Protein AF-A0A966VHB4-F1 (afdb_monomer_lite)

Radius of gyration: 17.84 Å; chains: 1; bounding box: 43×54×37 Å

Structure (mmCIF, N/CA/C/O backbone):
data_AF-A0A966VHB4-F1
#
_entry.id   AF-A0A966VHB4-F1
#
loop_
_atom_site.group_PDB
_atom_site.id
_atom_site.type_symbol
_atom_site.label_atom_id
_atom_site.label_alt_id
_atom_site.label_comp_id
_atom_site.label_asym_id
_atom_site.label_entity_id
_atom_site.label_seq_id
_atom_site.pdbx_PDB_ins_code
_atom_site.Cartn_x
_atom_site.Cartn_y
_atom_site.Cartn_z
_atom_site.occupancy
_atom_site.B_iso_or_equiv
_atom_site.auth_seq_id
_atom_site.auth_comp_id
_atom_site.auth_asym_id
_atom_site.auth_atom_id
_atom_site.pdbx_PDB_model_num
ATOM 1 N N . MET A 1 1 ? -6.473 15.808 -14.363 1.00 59.38 1 MET A N 1
ATOM 2 C CA . MET A 1 1 ? -5.314 16.703 -14.126 1.00 59.38 1 MET A CA 1
ATOM 3 C C . MET A 1 1 ? -3.981 15.958 -14.177 1.00 59.38 1 MET A C 1
ATOM 5 O O . MET A 1 1 ? -3.107 16.454 -14.868 1.00 59.38 1 MET A O 1
ATOM 9 N N . GLY A 1 2 ? -3.831 14.776 -13.558 1.00 66.81 2 GLY A N 1
ATOM 10 C CA . GLY A 1 2 ? -2.581 13.987 -13.606 1.00 66.81 2 GLY A CA 1
ATOM 11 C C . GLY A 1 2 ? -2.043 13.706 -15.018 1.00 66.81 2 GLY A C 1
ATOM 12 O O . GLY A 1 2 ? -0.895 14.033 -15.297 1.00 66.81 2 GLY A O 1
ATOM 13 N N . ALA A 1 3 ? -2.898 13.249 -15.942 1.00 70.38 3 ALA A N 1
ATOM 14 C CA . ALA A 1 3 ? -2.516 13.010 -17.343 1.00 70.38 3 ALA A CA 1
ATOM 15 C C . ALA A 1 3 ? -1.922 14.242 -18.051 1.00 70.38 3 ALA A C 1
ATOM 17 O O . ALA A 1 3 ? -1.012 14.123 -18.864 1.00 70.38 3 ALA A O 1
ATOM 18 N N . ALA A 1 4 ? -2.400 15.446 -17.717 1.00 75.06 4 ALA A N 1
ATOM 19 C CA . ALA A 1 4 ? -1.887 16.686 -18.300 1.00 75.06 4 ALA A CA 1
ATOM 20 C C . ALA A 1 4 ? -0.483 17.055 -17.785 1.00 75.06 4 ALA A C 1
ATOM 22 O O . ALA A 1 4 ? 0.194 17.876 -18.396 1.00 75.06 4 ALA A O 1
ATOM 23 N N . LEU A 1 5 ? -0.056 16.456 -16.672 1.00 80.25 5 LEU A N 1
ATOM 24 C CA . LEU A 1 5 ? 1.256 16.644 -16.057 1.00 80.25 5 LEU A CA 1
ATOM 25 C C . LEU A 1 5 ? 2.187 15.436 -16.273 1.00 80.25 5 LEU A C 1
ATOM 27 O O . LEU A 1 5 ? 3.297 15.431 -15.751 1.00 80.25 5 LEU A O 1
ATOM 31 N N . GLY A 1 6 ? 1.753 14.443 -17.058 1.00 84.88 6 GLY A N 1
ATOM 32 C CA . GLY A 1 6 ? 2.548 13.268 -17.415 1.00 84.88 6 GLY A CA 1
ATOM 33 C C . GLY A 1 6 ? 2.337 12.034 -16.537 1.00 84.88 6 GLY A C 1
ATOM 34 O O . GLY A 1 6 ? 3.040 11.055 -16.755 1.00 84.88 6 GLY A O 1
ATOM 35 N N . ALA A 1 7 ? 1.388 12.057 -15.593 1.00 90.25 7 ALA A N 1
ATOM 36 C CA . ALA A 1 7 ? 1.038 10.867 -14.818 1.00 90.25 7 ALA A CA 1
ATOM 37 C C . ALA A 1 7 ? 0.171 9.908 -15.643 1.00 90.25 7 ALA A C 1
ATOM 39 O O . ALA A 1 7 ? -0.785 10.345 -16.296 1.00 90.25 7 ALA A O 1
ATOM 40 N N . ASP A 1 8 ? 0.472 8.616 -15.576 1.00 95.00 8 ASP A N 1
ATOM 41 C CA . ASP A 1 8 ? -0.300 7.588 -16.272 1.00 95.00 8 ASP A CA 1
ATOM 42 C C . ASP A 1 8 ? -1.602 7.255 -15.503 1.00 95.00 8 ASP A C 1
ATOM 44 O O . ASP A 1 8 ? -1.542 6.874 -14.329 1.00 95.00 8 ASP A O 1
ATOM 48 N N . PRO A 1 9 ? -2.793 7.412 -16.119 1.00 93.12 9 PRO A N 1
ATOM 49 C CA . PRO A 1 9 ? -4.065 7.133 -15.453 1.00 93.12 9 PRO A CA 1
ATOM 50 C C . PRO A 1 9 ? -4.255 5.674 -15.026 1.00 93.12 9 PRO A C 1
ATOM 52 O O . PRO A 1 9 ? -4.854 5.445 -13.978 1.00 93.12 9 PRO A O 1
ATOM 55 N N . ASP A 1 10 ? -3.742 4.709 -15.792 1.00 95.00 10 ASP A N 1
ATOM 56 C CA . ASP A 1 10 ? -3.911 3.283 -15.499 1.00 95.00 10 ASP A CA 1
ATOM 57 C C . ASP A 1 10 ? -3.025 2.883 -14.310 1.00 95.00 10 ASP A C 1
ATOM 59 O O . ASP A 1 10 ? -3.438 2.107 -13.441 1.00 95.00 10 ASP A O 1
ATOM 63 N N . LEU A 1 11 ? -1.813 3.449 -14.226 1.00 95.31 11 LEU A N 1
ATOM 64 C CA . LEU A 1 11 ? -0.947 3.294 -13.053 1.00 95.31 11 LEU A CA 1
ATOM 65 C C . LEU A 1 11 ? -1.566 3.926 -11.808 1.00 95.31 11 LEU A C 1
ATOM 67 O O . LEU A 1 11 ? -1.525 3.320 -10.738 1.00 95.31 11 LEU A O 1
ATOM 71 N N . LEU A 1 12 ? -2.152 5.116 -11.950 1.00 93.94 12 LEU A N 1
ATOM 72 C CA . LEU A 1 12 ? -2.835 5.802 -10.861 1.00 93.94 12 LEU A CA 1
ATOM 73 C C . LEU A 1 12 ? -4.017 4.981 -10.338 1.00 93.94 12 LEU A C 1
ATOM 75 O O . LEU A 1 12 ? -4.100 4.727 -9.142 1.00 93.94 12 LEU A O 1
ATOM 79 N N . GLU A 1 13 ? -4.917 4.551 -11.223 1.00 94.62 13 GLU A N 1
ATOM 80 C CA . GLU A 1 13 ? -6.080 3.750 -10.841 1.00 94.62 13 GLU A CA 1
ATOM 81 C C . GLU A 1 13 ? -5.646 2.445 -10.169 1.00 94.62 13 GLU A C 1
ATOM 83 O O . GLU A 1 13 ? -6.152 2.099 -9.102 1.00 94.62 13 GLU A O 1
ATOM 88 N N . SER A 1 14 ? -4.640 1.768 -10.728 1.00 95.81 14 SER A N 1
ATOM 89 C CA . SER A 1 14 ? -4.081 0.550 -10.136 1.00 95.81 14 SER A CA 1
ATOM 90 C C . SER A 1 14 ? -3.504 0.795 -8.738 1.00 95.81 14 SER A C 1
ATOM 92 O O . SER A 1 14 ? -3.731 -0.011 -7.838 1.00 95.81 14 SER A O 1
ATOM 94 N N . ALA A 1 15 ? -2.779 1.900 -8.534 1.00 96.06 15 ALA A N 1
ATOM 95 C CA . ALA A 1 15 ? -2.229 2.268 -7.232 1.00 96.06 15 ALA A CA 1
ATOM 96 C C . ALA A 1 15 ? -3.335 2.590 -6.217 1.00 96.06 15 ALA A C 1
ATOM 98 O O . ALA A 1 15 ? -3.317 2.056 -5.109 1.00 96.06 15 ALA A O 1
ATOM 99 N N . CYS A 1 16 ? -4.334 3.387 -6.609 1.00 95.31 16 CYS A N 1
ATOM 100 C CA . CYS A 1 16 ? -5.489 3.707 -5.771 1.00 95.31 16 CYS A CA 1
ATOM 101 C C . CYS A 1 16 ? -6.302 2.457 -5.410 1.00 95.31 16 CYS A C 1
ATOM 103 O O . CYS A 1 16 ? -6.777 2.341 -4.290 1.00 95.31 16 CYS A O 1
ATOM 105 N N . LEU A 1 17 ? -6.449 1.486 -6.311 1.00 95.25 17 LEU A N 1
ATOM 106 C CA . LEU A 1 17 ? -7.123 0.223 -5.991 1.00 95.25 17 LEU A CA 1
ATOM 107 C C . LEU A 1 17 ? -6.301 -0.660 -5.042 1.00 95.25 17 LEU A C 1
ATOM 109 O O . LEU A 1 17 ? -6.870 -1.447 -4.287 1.00 95.25 17 LEU A O 1
ATOM 113 N N . ALA A 1 18 ? -4.973 -0.551 -5.088 1.00 95.25 18 ALA A N 1
ATOM 114 C CA . ALA A 1 18 ? -4.074 -1.414 -4.336 1.00 95.25 18 ALA A CA 1
ATOM 115 C C . ALA A 1 18 ? -3.691 -0.894 -2.940 1.00 95.25 18 ALA A C 1
ATOM 117 O O . ALA A 1 18 ? -3.264 -1.707 -2.117 1.00 95.25 18 ALA A O 1
ATOM 118 N N . HIS A 1 19 ? -3.811 0.416 -2.675 1.00 93.38 19 HIS A N 1
ATOM 119 C CA . HIS A 1 19 ? -3.229 1.067 -1.488 1.00 93.38 19 HIS A CA 1
ATOM 120 C C . HIS A 1 19 ? -3.598 0.362 -0.170 1.00 93.38 19 HIS A C 1
ATOM 122 O O . HIS A 1 19 ? -2.720 0.060 0.642 1.00 93.38 19 HIS A O 1
ATOM 128 N N . ASP A 1 20 ? -4.863 -0.044 -0.039 1.00 92.50 20 ASP A N 1
ATOM 129 C CA . ASP A 1 20 ? -5.420 -0.594 1.195 1.00 92.50 20 ASP A CA 1
ATOM 130 C C . ASP A 1 20 ? -5.517 -2.121 1.274 1.00 92.50 20 ASP A C 1
ATOM 132 O O . ASP A 1 20 ? -6.018 -2.663 2.259 1.00 92.50 20 ASP A O 1
ATOM 136 N N . LEU A 1 21 ? -4.994 -2.855 0.286 1.00 95.31 21 LEU A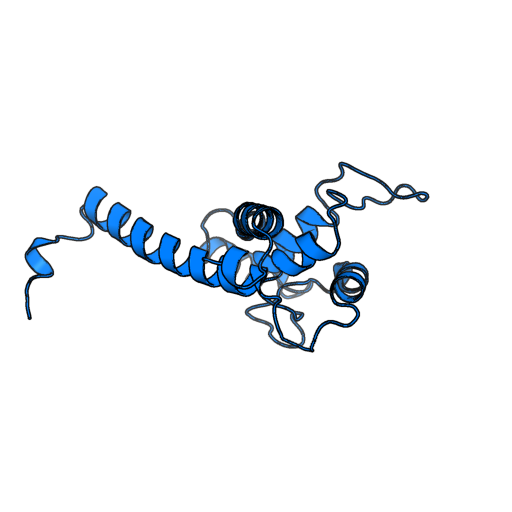 N 1
ATOM 137 C CA . LEU A 1 21 ? -5.109 -4.321 0.250 1.00 95.31 21 LEU A CA 1
ATOM 138 C C . LEU A 1 21 ? -4.497 -5.018 1.475 1.00 95.31 21 LEU A C 1
ATOM 140 O O . LEU A 1 21 ? -4.946 -6.096 1.865 1.00 95.31 21 LEU A O 1
ATOM 144 N N . GLY A 1 22 ? -3.455 -4.430 2.060 1.00 96.12 22 GLY A N 1
ATOM 145 C CA . GLY A 1 22 ? -2.753 -4.949 3.225 1.00 96.12 22 GLY A CA 1
ATOM 146 C C . GLY A 1 22 ? -3.315 -4.511 4.573 1.00 96.12 22 GLY A C 1
ATOM 147 O O . GLY A 1 22 ? -2.846 -5.022 5.596 1.00 96.12 22 GLY A O 1
ATOM 148 N N . HIS A 1 23 ? -4.295 -3.600 4.612 1.00 95.56 23 HIS A N 1
ATOM 149 C CA . HIS A 1 23 ? -4.835 -3.113 5.876 1.00 95.56 23 HIS A CA 1
ATOM 150 C C . HIS A 1 23 ? -5.611 -4.215 6.614 1.00 95.56 23 HIS A C 1
ATOM 152 O O . HIS A 1 23 ? -6.443 -4.917 6.033 1.00 95.56 23 HIS A O 1
ATOM 158 N N . PRO A 1 24 ? -5.343 -4.408 7.916 1.00 96.06 24 PRO A N 1
ATOM 159 C CA . PRO A 1 24 ? -5.999 -5.449 8.684 1.00 96.06 24 PRO A CA 1
ATOM 160 C C . PRO A 1 24 ? -7.434 -5.046 9.057 1.00 96.06 24 PRO A C 1
ATOM 162 O O . PRO A 1 24 ? -7.783 -3.861 9.056 1.00 96.06 24 PRO A O 1
ATOM 165 N N . PRO A 1 25 ? -8.268 -6.012 9.488 1.00 94.25 25 PRO A N 1
ATOM 166 C CA . PRO A 1 25 ? -9.531 -5.696 10.142 1.00 94.25 25 PRO A CA 1
ATOM 167 C C . PRO A 1 25 ? -9.334 -4.705 11.297 1.00 94.25 25 PRO A C 1
ATOM 169 O O . PRO A 1 25 ? -8.316 -4.741 11.989 1.00 94.25 25 PRO A O 1
ATOM 172 N N . PHE A 1 26 ? -10.344 -3.868 11.549 1.00 92.56 26 PHE A N 1
ATOM 173 C CA . PHE A 1 26 ? -10.324 -2.816 12.579 1.00 92.56 26 PHE A CA 1
ATOM 174 C C . PHE A 1 26 ? -9.325 -1.666 12.328 1.00 92.56 26 PHE A C 1
ATOM 176 O O . PHE A 1 26 ? -8.990 -0.938 13.270 1.00 92.56 26 PHE A O 1
ATOM 183 N N . GLY A 1 27 ? -8.862 -1.486 11.085 1.00 88.75 27 GLY A N 1
ATOM 184 C CA . GLY A 1 27 ? -8.066 -0.334 10.649 1.00 88.75 27 GLY A CA 1
ATOM 185 C C . GLY A 1 27 ? -6.834 -0.091 11.524 1.00 88.75 27 GLY A C 1
ATOM 186 O O . GLY A 1 27 ? -6.157 -1.033 11.942 1.00 88.75 27 GLY A O 1
ATOM 187 N N . HIS A 1 28 ? -6.587 1.173 11.887 1.00 89.12 28 HIS A N 1
ATOM 188 C CA . HIS A 1 28 ? -5.442 1.577 12.715 1.00 89.12 28 HIS A CA 1
ATOM 189 C C . HIS A 1 28 ? -5.335 0.831 14.057 1.00 89.12 28 HIS A C 1
ATOM 191 O O . HIS A 1 28 ? -4.235 0.643 14.578 1.00 89.12 28 HIS A O 1
ATOM 197 N N . ASN A 1 29 ? -6.454 0.402 14.651 1.00 93.94 29 ASN A N 1
ATOM 198 C CA . ASN A 1 29 ? -6.413 -0.369 15.897 1.00 93.94 29 ASN A CA 1
ATOM 199 C C . ASN A 1 29 ? -5.905 -1.793 15.656 1.00 93.94 29 ASN A C 1
ATOM 201 O O . ASN A 1 29 ? -5.098 -2.295 16.442 1.00 93.94 29 ASN A O 1
ATOM 205 N N . GLY A 1 30 ? -6.348 -2.418 14.562 1.00 96.31 30 GLY A N 1
ATOM 206 C CA . GLY A 1 30 ? -5.838 -3.709 14.112 1.00 96.31 30 GLY A CA 1
ATOM 207 C C . GLY A 1 30 ? -4.352 -3.635 13.789 1.00 96.31 30 GLY A C 1
ATOM 208 O O . GLY A 1 30 ? -3.579 -4.458 14.272 1.00 96.31 30 GLY A O 1
ATOM 209 N N . GLU A 1 31 ? -3.936 -2.596 13.067 1.00 96.19 31 GLU A N 1
ATOM 210 C CA . GLU A 1 31 ? -2.534 -2.369 12.714 1.00 96.19 31 GLU A CA 1
ATOM 211 C C . GLU A 1 31 ? -1.649 -2.216 13.957 1.00 96.19 31 GLU A C 1
ATOM 213 O O . GLU A 1 31 ? -0.660 -2.932 14.096 1.00 96.19 31 GLU A O 1
ATOM 218 N N . LYS A 1 32 ? -2.043 -1.387 14.934 1.00 95.75 32 LYS A N 1
ATOM 219 C CA . LYS A 1 32 ? -1.312 -1.241 16.210 1.00 95.75 32 LYS A CA 1
ATOM 220 C C . LYS A 1 32 ? -1.221 -2.553 16.988 1.00 95.75 32 LYS A C 1
ATOM 222 O O . LYS A 1 32 ? -0.182 -2.855 17.581 1.00 95.75 32 LYS A O 1
ATOM 227 N N . ALA A 1 33 ? -2.306 -3.328 17.019 1.00 97.44 33 ALA A N 1
ATOM 228 C CA . ALA A 1 33 ? -2.326 -4.620 17.692 1.00 97.44 33 ALA A CA 1
ATOM 229 C C . ALA A 1 33 ? -1.376 -5.616 17.010 1.00 97.44 33 ALA A C 1
ATOM 231 O O . ALA A 1 33 ? -0.576 -6.256 17.697 1.00 97.44 33 ALA A O 1
ATOM 232 N N . LEU A 1 34 ? -1.414 -5.695 15.676 1.00 97.50 34 LEU A N 1
ATOM 233 C CA . LEU A 1 34 ? -0.531 -6.544 14.878 1.00 97.50 34 LEU A CA 1
ATOM 234 C C . LEU A 1 34 ? 0.934 -6.119 15.005 1.00 97.50 34 LEU A C 1
ATOM 236 O O . LEU A 1 34 ? 1.783 -6.962 15.282 1.00 97.50 34 LEU A O 1
ATOM 240 N N . ALA A 1 35 ? 1.234 -4.823 14.912 1.00 96.44 35 ALA A N 1
ATOM 241 C CA . ALA A 1 35 ? 2.587 -4.296 15.063 1.00 96.44 35 ALA A CA 1
ATOM 242 C C . ALA A 1 35 ? 3.183 -4.648 16.432 1.00 96.44 35 ALA A C 1
ATOM 244 O O . ALA A 1 35 ? 4.351 -5.025 16.534 1.00 96.44 35 ALA A O 1
ATOM 245 N N . LYS A 1 36 ? 2.366 -4.604 17.494 1.00 96.75 36 LYS A N 1
ATOM 246 C CA . LYS A 1 36 ? 2.789 -4.992 18.842 1.00 96.75 36 LYS A CA 1
ATOM 247 C C . LYS A 1 36 ? 3.132 -6.479 18.943 1.00 96.75 36 LYS A C 1
ATOM 249 O O . LYS A 1 36 ? 4.152 -6.807 19.544 1.00 96.75 36 LYS A O 1
ATOM 254 N N . ILE A 1 37 ? 2.296 -7.371 18.407 1.00 97.31 37 ILE A N 1
ATOM 255 C CA . ILE A 1 37 ? 2.545 -8.823 18.492 1.00 97.31 37 ILE A CA 1
ATOM 256 C C . ILE A 1 37 ? 3.641 -9.284 17.525 1.00 97.31 37 ILE A C 1
ATOM 258 O O . ILE A 1 37 ? 4.338 -10.249 17.817 1.00 97.31 37 ILE A O 1
ATOM 262 N N . ALA A 1 38 ? 3.819 -8.585 16.401 1.00 96.44 38 ALA A N 1
ATOM 263 C CA . ALA A 1 38 ? 4.817 -8.892 15.383 1.00 96.44 38 ALA A CA 1
ATOM 264 C C . ALA A 1 38 ? 6.169 -8.206 15.638 1.00 96.44 38 ALA A C 1
ATOM 266 O O . ALA A 1 38 ? 7.090 -8.343 14.833 1.00 96.44 38 ALA A O 1
ATOM 267 N N . LYS A 1 39 ? 6.316 -7.472 16.749 1.00 94.88 39 LYS A N 1
ATOM 268 C CA . LYS A 1 39 ? 7.509 -6.669 17.051 1.00 94.88 39 LYS A CA 1
ATOM 269 C C . LYS A 1 39 ? 8.813 -7.465 16.928 1.00 94.88 39 LYS A C 1
ATOM 271 O O . LYS A 1 39 ? 9.767 -6.977 16.331 1.00 94.88 39 LYS A O 1
ATOM 276 N N . ASP A 1 40 ? 8.834 -8.692 17.442 1.00 95.31 40 ASP A N 1
ATOM 277 C CA . ASP A 1 40 ? 10.038 -9.532 17.469 1.00 95.31 40 ASP A CA 1
ATOM 278 C C . ASP A 1 40 ? 10.323 -10.243 16.131 1.00 95.31 40 ASP A C 1
ATOM 280 O O . ASP A 1 40 ? 11.362 -10.883 15.983 1.00 95.31 40 ASP A O 1
ATOM 284 N N . ILE A 1 41 ? 9.422 -10.121 15.148 1.00 94.12 41 ILE A N 1
ATOM 285 C CA . ILE A 1 41 ? 9.543 -10.724 13.809 1.00 94.12 41 ILE A CA 1
ATOM 286 C C . ILE A 1 41 ? 9.563 -9.684 12.677 1.00 94.12 41 ILE A C 1
ATOM 288 O O . ILE A 1 41 ? 9.388 -10.039 11.516 1.00 94.12 41 ILE A O 1
ATOM 292 N N . GLY A 1 42 ? 9.797 -8.406 12.997 1.00 91.12 42 GLY A N 1
ATOM 293 C CA . GLY A 1 42 ? 9.956 -7.330 12.008 1.00 91.12 42 GLY A CA 1
ATOM 294 C C . GLY A 1 42 ? 8.836 -6.287 11.975 1.00 91.12 42 GLY A C 1
ATOM 295 O O . GLY A 1 42 ? 8.935 -5.337 11.203 1.00 91.12 42 GLY A O 1
ATOM 296 N N . GLY A 1 43 ? 7.821 -6.416 12.834 1.00 95.75 43 GLY A N 1
ATOM 297 C CA . GLY A 1 43 ? 6.691 -5.490 12.921 1.00 95.75 43 GLY A CA 1
ATOM 298 C C . GLY A 1 43 ? 5.590 -5.775 11.899 1.00 95.75 43 GLY A C 1
ATOM 299 O O . GLY A 1 43 ? 5.588 -6.803 11.226 1.00 95.75 43 GLY A O 1
ATOM 300 N N . PHE A 1 44 ? 4.625 -4.862 11.819 1.00 97.88 44 PHE A N 1
ATOM 301 C CA . PHE A 1 44 ? 3.522 -4.909 10.864 1.00 97.88 44 PHE A CA 1
ATOM 302 C C . PHE A 1 44 ? 3.164 -3.483 10.447 1.00 97.88 44 PHE A C 1
ATOM 304 O O . PHE A 1 44 ? 3.076 -2.610 11.308 1.00 97.88 44 PHE A O 1
ATOM 311 N N . GLU A 1 45 ? 2.944 -3.279 9.152 1.00 98.00 45 GLU A N 1
ATOM 312 C CA . GLU A 1 45 ? 2.429 -2.032 8.580 1.00 98.00 45 GLU A CA 1
ATOM 313 C C . GLU A 1 45 ? 1.582 -2.377 7.348 1.00 98.00 45 GLU A C 1
ATOM 315 O O . GLU A 1 45 ? 1.929 -3.294 6.589 1.00 98.00 45 GLU A O 1
ATOM 320 N N . GLY A 1 46 ? 0.450 -1.691 7.183 1.00 97.69 46 GLY A N 1
ATOM 321 C CA . GLY A 1 46 ? -0.522 -1.975 6.123 1.00 97.69 46 GLY A CA 1
ATOM 322 C C . GLY A 1 46 ? 0.058 -1.870 4.710 1.00 97.69 46 GLY A C 1
ATOM 323 O O . GLY A 1 46 ? -0.102 -2.789 3.913 1.00 97.69 46 GLY A O 1
ATOM 324 N N . ASN A 1 47 ? 0.819 -0.819 4.414 1.00 97.38 47 ASN A N 1
ATOM 325 C CA . ASN A 1 47 ? 1.465 -0.571 3.123 1.00 97.38 47 ASN A CA 1
ATOM 326 C C . ASN A 1 47 ? 2.547 -1.612 2.823 1.00 97.38 47 ASN A C 1
ATOM 328 O O . ASN A 1 47 ? 2.619 -2.127 1.705 1.00 97.38 47 ASN A O 1
ATOM 332 N N . ALA A 1 48 ? 3.354 -1.987 3.822 1.00 97.94 48 ALA A N 1
ATOM 333 C CA . ALA A 1 48 ? 4.307 -3.088 3.673 1.00 97.94 48 ALA A CA 1
ATOM 334 C C . ALA A 1 48 ? 3.601 -4.420 3.377 1.00 97.94 48 ALA A C 1
ATOM 336 O O .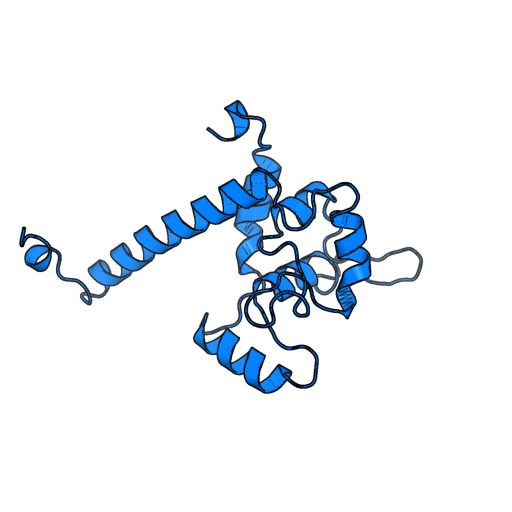 ALA A 1 48 ? 4.081 -5.231 2.578 1.00 97.94 48 ALA A O 1
ATOM 337 N N . GLN A 1 49 ? 2.433 -4.639 3.984 1.00 97.81 49 GLN A N 1
ATOM 338 C CA . GLN A 1 49 ? 1.600 -5.802 3.704 1.00 97.81 49 GLN A CA 1
ATOM 339 C C . GLN A 1 49 ? 0.944 -5.737 2.318 1.00 97.81 49 GLN A C 1
ATOM 341 O O . GLN A 1 49 ? 0.914 -6.767 1.642 1.00 97.81 49 GLN 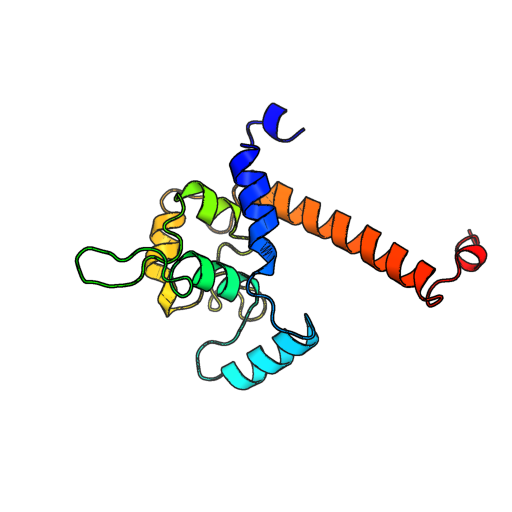A O 1
ATOM 346 N N . SER A 1 50 ? 0.502 -4.563 1.853 1.00 97.25 50 SER A N 1
ATOM 347 C CA . SER A 1 50 ? 0.012 -4.350 0.484 1.00 97.25 50 SER A CA 1
ATOM 348 C C . SER A 1 50 ? 1.099 -4.737 -0.519 1.00 97.25 50 SER A C 1
ATOM 350 O O . SER A 1 50 ? 0.871 -5.591 -1.376 1.00 97.25 50 SER A O 1
ATOM 352 N N . PHE A 1 51 ? 2.324 -4.227 -0.351 1.00 97.62 51 PHE A N 1
ATOM 353 C CA . PHE A 1 51 ? 3.453 -4.580 -1.216 1.00 97.62 51 PHE A CA 1
ATOM 354 C C . PHE A 1 51 ? 3.717 -6.095 -1.237 1.00 97.62 51 PHE A C 1
ATOM 356 O O . PHE A 1 51 ? 3.870 -6.698 -2.303 1.00 97.62 51 PHE A O 1
ATOM 363 N N . ARG A 1 52 ? 3.701 -6.746 -0.068 1.00 96.75 52 ARG A N 1
ATOM 364 C CA . ARG A 1 52 ? 3.881 -8.200 0.066 1.00 96.75 52 ARG A CA 1
ATOM 365 C C . ARG A 1 52 ? 2.772 -9.016 -0.605 1.00 96.75 52 ARG A C 1
ATOM 367 O O . ARG A 1 52 ? 3.040 -10.084 -1.163 1.00 96.75 52 ARG A O 1
ATOM 374 N N . LEU A 1 53 ? 1.526 -8.551 -0.544 1.00 96.50 53 LEU A N 1
ATOM 375 C CA . LEU A 1 53 ? 0.400 -9.193 -1.223 1.00 96.50 53 LEU A CA 1
ATOM 376 C C . LEU A 1 53 ? 0.598 -9.167 -2.736 1.00 96.50 53 LEU A C 1
ATOM 378 O O . LEU A 1 53 ? 0.564 -10.226 -3.365 1.00 96.50 53 LEU A O 1
ATOM 382 N N . LEU A 1 54 ? 0.905 -7.988 -3.285 1.00 96.12 54 LEU A N 1
ATOM 383 C CA . LEU A 1 54 ? 1.110 -7.777 -4.720 1.00 96.12 54 LEU A CA 1
ATOM 384 C C . LEU A 1 54 ? 2.278 -8.595 -5.282 1.00 96.12 54 LEU A C 1
ATOM 386 O O . LEU A 1 54 ? 2.211 -9.057 -6.420 1.00 96.12 54 LEU A O 1
ATOM 390 N N . THR A 1 55 ? 3.338 -8.782 -4.493 1.00 94.88 55 THR A N 1
ATOM 391 C CA . THR A 1 55 ? 4.603 -9.372 -4.959 1.00 94.88 55 THR A CA 1
ATOM 392 C C . THR A 1 55 ? 4.813 -10.829 -4.557 1.00 94.88 55 THR A C 1
ATOM 394 O O . THR A 1 55 ? 5.656 -11.494 -5.154 1.00 94.88 55 THR A O 1
ATOM 397 N N . ARG A 1 56 ? 4.065 -11.355 -3.572 1.00 91.44 56 ARG A N 1
ATOM 398 C CA . ARG A 1 56 ? 4.339 -12.693 -3.018 1.00 91.44 56 ARG A CA 1
ATOM 399 C C . ARG A 1 56 ? 3.108 -13.520 -2.666 1.00 91.44 56 ARG A C 1
ATOM 401 O O . ARG A 1 56 ? 3.041 -14.683 -3.059 1.00 91.44 56 ARG A O 1
ATOM 408 N N . ILE A 1 57 ? 2.176 -12.984 -1.878 1.00 92.19 57 ILE A N 1
ATOM 409 C CA . ILE A 1 57 ? 1.114 -13.806 -1.260 1.00 92.19 57 ILE A CA 1
ATOM 410 C C . ILE A 1 57 ? -0.010 -14.139 -2.249 1.00 92.19 57 ILE A C 1
ATOM 412 O O . ILE A 1 57 ? -0.500 -15.269 -2.235 1.00 92.19 57 ILE A O 1
ATOM 416 N N . GLU A 1 58 ? -0.384 -13.213 -3.135 1.00 84.88 58 GLU A N 1
ATOM 417 C CA . GLU A 1 58 ? -1.379 -13.475 -4.180 1.00 84.88 58 GLU A CA 1
ATOM 418 C C . GLU A 1 58 ? -0.773 -14.319 -5.305 1.00 84.88 58 GLU A C 1
ATOM 420 O O . GLU A 1 58 ? -0.454 -13.816 -6.377 1.00 84.88 58 GLU A O 1
ATOM 425 N N . ALA A 1 59 ? -0.574 -15.615 -5.052 1.00 75.94 59 ALA A N 1
ATOM 426 C CA . ALA A 1 59 ? 0.130 -16.544 -5.935 1.00 75.94 59 ALA A CA 1
ATOM 427 C C . ALA A 1 59 ? -0.653 -16.866 -7.225 1.00 75.94 59 ALA A C 1
ATOM 429 O O . ALA A 1 59 ? -1.161 -17.973 -7.413 1.00 75.94 59 ALA A O 1
ATOM 430 N N . LYS A 1 60 ? -0.765 -15.885 -8.126 1.00 83.19 60 LYS A N 1
ATOM 431 C CA . LYS A 1 60 ? -1.352 -16.035 -9.466 1.00 83.19 60 LYS A CA 1
ATOM 432 C C . LYS A 1 60 ? -0.317 -16.485 -10.492 1.00 83.19 60 LYS A C 1
ATOM 434 O O . LYS A 1 60 ? -0.680 -17.147 -11.461 1.00 83.19 60 LYS A O 1
ATOM 439 N N . THR A 1 61 ? 0.952 -16.146 -10.263 1.00 87.06 61 THR A N 1
ATOM 440 C CA . THR A 1 61 ? 2.076 -16.457 -11.153 1.00 87.06 61 THR A CA 1
ATOM 441 C C . THR A 1 61 ? 3.260 -16.995 -10.349 1.00 87.06 61 THR A C 1
ATOM 443 O O . THR A 1 61 ? 3.501 -16.557 -9.224 1.00 87.06 61 THR A O 1
ATOM 446 N N . VAL A 1 62 ? 4.013 -17.929 -10.934 1.00 90.31 62 VAL A N 1
ATOM 447 C CA . VAL A 1 62 ? 5.260 -18.462 -10.367 1.00 90.31 62 VAL A CA 1
ATOM 448 C C . VAL A 1 62 ? 6.422 -18.285 -11.340 1.00 90.31 62 VAL A C 1
ATOM 450 O O . VAL A 1 62 ? 6.218 -18.268 -12.556 1.00 90.31 62 VAL A O 1
ATOM 453 N N . ASP A 1 63 ? 7.633 -18.151 -10.809 1.00 88.44 63 ASP A N 1
ATOM 454 C CA . ASP A 1 63 ? 8.862 -18.113 -11.595 1.00 88.44 63 ASP A CA 1
ATOM 455 C C . ASP A 1 63 ? 9.301 -19.517 -12.064 1.00 88.44 63 ASP A C 1
ATOM 457 O O . ASP A 1 63 ? 8.663 -20.539 -11.797 1.00 88.44 63 ASP A O 1
ATOM 461 N N . GLN A 1 64 ? 10.440 -19.576 -12.757 1.00 90.81 64 GLN A N 1
ATOM 462 C CA . GLN A 1 64 ? 11.046 -20.824 -13.239 1.00 90.81 64 GLN A CA 1
ATOM 463 C C . GLN A 1 64 ? 11.434 -21.820 -12.127 1.00 90.81 64 GLN A C 1
ATOM 465 O O . GLN A 1 64 ? 11.601 -23.005 -12.408 1.00 90.81 64 GLN A O 1
ATOM 470 N N . ASN A 1 65 ? 11.575 -21.357 -10.882 1.00 90.12 65 ASN A N 1
ATOM 471 C CA . ASN A 1 65 ? 11.887 -22.174 -9.711 1.00 90.12 65 ASN A CA 1
ATOM 472 C C . ASN A 1 65 ? 10.623 -22.570 -8.922 1.00 90.12 65 ASN A C 1
ATOM 474 O O . ASN A 1 65 ? 10.728 -23.254 -7.904 1.00 90.12 65 ASN A O 1
ATOM 478 N N . GLY A 1 66 ? 9.434 -22.156 -9.377 1.00 87.38 66 GLY A N 1
ATOM 479 C CA . GLY A 1 66 ? 8.158 -22.399 -8.707 1.00 87.38 66 GLY A CA 1
ATOM 480 C C . GLY A 1 66 ? 7.864 -21.446 -7.544 1.00 87.38 66 GLY A C 1
ATOM 481 O O . GLY A 1 66 ? 6.929 -21.696 -6.783 1.00 87.38 66 GLY A O 1
ATOM 482 N N . LEU A 1 67 ? 8.637 -20.369 -7.384 1.00 86.31 67 LEU A N 1
ATOM 483 C CA . LEU A 1 67 ? 8.399 -19.346 -6.369 1.00 86.31 67 LEU A CA 1
ATOM 484 C C . LEU A 1 67 ? 7.320 -18.376 -6.847 1.00 86.31 67 LEU A C 1
ATOM 486 O O . LEU A 1 67 ? 7.326 -17.945 -7.997 1.00 86.31 67 LEU A O 1
ATOM 490 N N . SER A 1 68 ? 6.394 -18.020 -5.958 1.00 89.50 68 SER A N 1
ATOM 491 C CA . SER A 1 68 ? 5.361 -17.025 -6.259 1.00 89.50 68 SER A CA 1
ATOM 492 C C . SER A 1 68 ? 5.989 -15.662 -6.543 1.00 89.50 68 SER A C 1
ATOM 494 O O . SER A 1 68 ? 6.772 -15.167 -5.733 1.00 89.50 68 SER A O 1
ATOM 496 N N . VAL A 1 69 ? 5.579 -15.043 -7.650 1.00 89.81 69 VAL A N 1
ATOM 497 C CA . VAL A 1 69 ? 5.869 -13.634 -7.979 1.00 89.81 69 VAL A CA 1
ATOM 498 C C . VAL A 1 69 ? 4.627 -12.751 -7.788 1.00 89.81 69 VAL A C 1
ATOM 500 O O . VAL A 1 69 ? 4.490 -11.682 -8.387 1.00 89.81 69 VAL A O 1
ATOM 503 N N . GLY A 1 70 ? 3.677 -13.236 -6.984 1.00 93.44 70 GLY A N 1
ATOM 504 C CA . GLY A 1 70 ? 2.425 -12.555 -6.694 1.00 93.44 70 GLY A CA 1
ATOM 505 C C . GLY A 1 70 ? 1.573 -12.356 -7.948 1.00 93.44 70 GLY A C 1
ATOM 506 O O . GLY A 1 70 ? 1.362 -13.275 -8.750 1.00 93.44 70 GLY A O 1
ATOM 507 N N . LEU A 1 71 ? 1.103 -11.122 -8.121 1.00 95.06 71 LEU A N 1
ATOM 508 C CA . LEU A 1 71 ? 0.290 -10.700 -9.259 1.00 95.06 71 LEU A CA 1
ATOM 509 C C . LEU A 1 71 ? 1.109 -10.445 -10.532 1.00 95.06 71 LEU A C 1
ATOM 511 O O . LEU A 1 71 ? 0.515 -10.225 -11.584 1.00 95.06 71 LEU A O 1
ATOM 515 N N . ASN A 1 72 ? 2.447 -10.494 -10.458 1.00 94.56 72 ASN A N 1
ATOM 516 C CA . ASN A 1 72 ? 3.349 -10.219 -11.581 1.00 94.56 72 ASN A CA 1
ATOM 517 C C . ASN A 1 72 ? 3.060 -8.866 -12.266 1.00 94.56 72 ASN A C 1
ATOM 519 O O . ASN A 1 72 ? 3.019 -8.760 -13.494 1.00 94.56 72 ASN A O 1
ATOM 523 N N . LEU A 1 73 ? 2.795 -7.837 -11.454 1.00 95.50 73 LEU A N 1
ATOM 524 C CA . LEU A 1 73 ? 2.541 -6.483 -11.936 1.00 95.50 73 LEU A CA 1
ATOM 525 C C . LEU A 1 73 ? 3.811 -5.858 -12.512 1.00 95.50 73 LEU A C 1
ATOM 527 O O . LEU A 1 73 ? 4.936 -6.248 -12.193 1.00 95.50 73 LEU A O 1
ATOM 531 N N . THR A 1 74 ? 3.627 -4.842 -13.354 1.00 95.81 74 THR A N 1
ATOM 532 C CA . THR A 1 74 ? 4.763 -4.103 -13.902 1.00 95.81 74 THR A CA 1
ATOM 533 C C . THR A 1 74 ? 5.517 -3.365 -12.797 1.00 95.81 74 THR A C 1
ATOM 535 O O . THR A 1 74 ? 4.940 -2.963 -11.783 1.00 95.81 74 THR A O 1
ATOM 538 N N . ARG A 1 75 ? 6.810 -3.115 -13.030 1.00 95.75 75 ARG A N 1
ATOM 539 C CA . ARG A 1 75 ? 7.656 -2.332 -12.118 1.00 95.75 75 ARG A CA 1
ATOM 540 C C . ARG A 1 75 ? 7.035 -0.972 -11.778 1.00 95.75 75 ARG A C 1
ATOM 542 O O . ARG A 1 75 ? 7.046 -0.572 -10.622 1.00 95.75 75 ARG A O 1
ATOM 549 N N . ALA A 1 76 ? 6.467 -0.299 -12.781 1.00 95.75 76 ALA A N 1
ATOM 550 C CA . ALA A 1 76 ? 5.855 1.018 -12.629 1.00 95.75 76 ALA A CA 1
ATOM 551 C C . ALA A 1 76 ? 4.595 0.975 -11.752 1.00 95.75 76 ALA A C 1
ATOM 553 O O . ALA A 1 76 ? 4.401 1.854 -10.920 1.00 95.75 76 ALA A O 1
ATOM 554 N N . THR A 1 77 ? 3.778 -0.076 -11.876 1.00 96.81 77 THR A N 1
ATOM 555 C CA . THR A 1 77 ? 2.598 -0.279 -11.021 1.00 96.81 77 THR A CA 1
ATOM 556 C C . THR A 1 77 ? 2.995 -0.501 -9.563 1.00 96.81 77 THR A C 1
ATOM 558 O O . THR A 1 77 ? 2.383 0.072 -8.667 1.00 96.81 77 THR A O 1
ATOM 561 N N . LEU A 1 78 ? 4.038 -1.300 -9.315 1.00 97.12 78 LEU A N 1
ATOM 562 C CA . LEU A 1 78 ? 4.540 -1.537 -7.959 1.00 97.12 78 LEU A CA 1
ATOM 563 C C . LEU A 1 78 ? 5.131 -0.262 -7.339 1.00 97.12 78 LEU A C 1
ATOM 565 O O . LEU A 1 78 ? 4.902 0.002 -6.160 1.00 97.12 78 LEU A O 1
ATOM 569 N N . ASP A 1 79 ? 5.849 0.548 -8.124 1.00 96.38 79 ASP A N 1
ATOM 570 C CA . ASP A 1 79 ? 6.386 1.832 -7.653 1.00 96.38 79 ASP A CA 1
ATOM 571 C C . ASP A 1 79 ? 5.260 2.835 -7.347 1.00 96.38 79 ASP A C 1
ATOM 573 O O . ASP A 1 79 ? 5.269 3.476 -6.300 1.00 96.38 79 ASP A O 1
ATOM 577 N N . ALA A 1 80 ? 4.233 2.903 -8.204 1.00 96.44 80 ALA A N 1
ATOM 578 C CA . ALA A 1 80 ? 3.050 3.740 -7.989 1.00 96.44 80 ALA A CA 1
ATOM 579 C C . ALA A 1 80 ? 2.250 3.348 -6.734 1.00 96.44 80 ALA A C 1
ATOM 581 O O . ALA A 1 80 ? 1.715 4.218 -6.053 1.00 96.44 80 ALA A O 1
ATOM 582 N N . ALA A 1 81 ? 2.208 2.059 -6.390 1.00 96.69 81 ALA A N 1
ATOM 583 C CA . ALA A 1 81 ? 1.564 1.563 -5.172 1.00 96.69 81 ALA A CA 1
ATOM 584 C C . ALA A 1 81 ? 2.424 1.732 -3.898 1.00 96.69 81 ALA A C 1
ATOM 586 O O . ALA A 1 81 ? 1.984 1.385 -2.803 1.00 96.69 81 ALA A O 1
ATOM 587 N N . THR A 1 82 ? 3.655 2.244 -4.007 1.00 96.12 82 THR A N 1
ATOM 588 C CA . THR A 1 82 ? 4.574 2.381 -2.869 1.00 96.12 82 THR A CA 1
ATOM 589 C C . THR A 1 82 ? 4.420 3.749 -2.195 1.00 96.12 82 THR A C 1
ATOM 591 O O . THR A 1 82 ? 5.060 4.724 -2.590 1.00 96.12 82 THR A O 1
ATOM 594 N N . LYS A 1 83 ? 3.617 3.814 -1.123 1.00 95.31 83 LYS A N 1
ATOM 595 C CA . LYS A 1 83 ? 3.434 5.030 -0.299 1.00 95.31 83 LYS A CA 1
ATOM 596 C C . LYS A 1 83 ? 4.701 5.418 0.471 1.00 95.31 83 LYS A C 1
ATOM 598 O O . LYS A 1 83 ? 5.116 6.574 0.469 1.00 95.31 83 LYS A O 1
ATOM 603 N N . TYR A 1 84 ? 5.350 4.436 1.097 1.00 96.50 84 TYR A N 1
ATOM 604 C CA . TYR A 1 84 ? 6.557 4.634 1.901 1.00 96.50 84 TYR A CA 1
ATOM 605 C C . TYR A 1 84 ? 7.767 3.979 1.224 1.00 96.50 84 TYR A C 1
ATOM 607 O O . TYR A 1 84 ? 7.961 2.770 1.364 1.00 96.50 84 TYR A O 1
ATOM 615 N N . PRO A 1 85 ? 8.601 4.737 0.488 1.00 96.00 85 PRO A N 1
ATOM 616 C CA . PRO A 1 85 ? 9.756 4.202 -0.231 1.00 96.00 85 PRO A CA 1
ATOM 617 C C . PRO A 1 85 ? 10.951 3.897 0.697 1.00 96.00 85 PRO A C 1
ATOM 619 O O . PRO A 1 85 ? 12.088 4.248 0.383 1.00 96.00 85 PRO A O 1
ATOM 622 N N . TRP A 1 86 ? 10.698 3.245 1.834 1.00 96.12 86 TRP A N 1
ATOM 623 C CA . TRP A 1 86 ? 11.690 2.846 2.834 1.00 96.12 86 TRP A CA 1
ATOM 624 C C . TRP A 1 86 ? 11.190 1.681 3.708 1.00 96.12 86 TRP A C 1
ATOM 626 O O . TRP A 1 86 ? 10.001 1.350 3.738 1.00 96.12 86 TRP A O 1
ATOM 636 N N . SER A 1 87 ? 12.119 1.059 4.430 1.00 96.44 87 SER A N 1
ATOM 637 C CA . SER A 1 87 ? 11.899 -0.069 5.335 1.00 96.44 87 SER A CA 1
ATOM 638 C C . SER A 1 87 ? 11.719 0.373 6.792 1.00 96.44 87 SER A C 1
ATOM 640 O O . SER A 1 87 ? 11.898 1.537 7.161 1.00 96.44 87 SER A O 1
ATOM 642 N N . SER A 1 88 ? 11.417 -0.593 7.663 1.00 95.81 88 SER A N 1
ATOM 643 C CA . SER A 1 88 ? 11.298 -0.353 9.104 1.00 95.81 88 SER A CA 1
ATOM 644 C C . SER A 1 88 ? 12.610 0.071 9.782 1.00 95.81 88 SER A C 1
ATOM 646 O O . SER A 1 88 ? 12.586 0.547 10.917 1.00 95.81 88 SER A O 1
ATOM 648 N N . LYS A 1 89 ? 13.762 -0.067 9.103 1.00 94.06 89 LYS A N 1
ATOM 649 C CA . LYS A 1 89 ? 15.057 0.433 9.597 1.00 94.06 89 LYS A CA 1
ATOM 650 C C . LYS A 1 89 ? 15.150 1.951 9.534 1.00 94.06 89 LYS A C 1
ATOM 652 O O . LYS A 1 89 ? 15.753 2.546 10.423 1.00 94.06 89 LYS A O 1
ATOM 657 N N . GLU A 1 90 ? 14.577 2.560 8.499 1.00 94.62 90 GLU A N 1
ATOM 658 C CA . GLU A 1 90 ? 14.532 4.014 8.362 1.00 94.62 90 GLU A CA 1
ATOM 659 C C . GLU A 1 90 ? 13.409 4.611 9.218 1.00 94.62 90 GLU A C 1
ATOM 661 O O . GLU A 1 90 ? 13.615 5.629 9.878 1.00 94.62 90 GLU A O 1
ATOM 666 N N . ASN A 1 91 ? 12.239 3.964 9.249 1.00 94.81 91 ASN A N 1
ATOM 667 C CA . ASN A 1 91 ? 11.118 4.379 10.087 1.00 94.81 91 ASN A CA 1
ATOM 668 C C . ASN A 1 91 ? 10.349 3.157 10.628 1.00 94.81 91 ASN A C 1
ATOM 670 O O . ASN A 1 91 ? 9.652 2.489 9.865 1.00 94.81 91 ASN A O 1
ATOM 674 N N . PRO A 1 92 ? 10.420 2.873 11.942 1.00 91.88 92 PRO A N 1
ATOM 675 C CA . PRO A 1 92 ? 9.800 1.685 12.5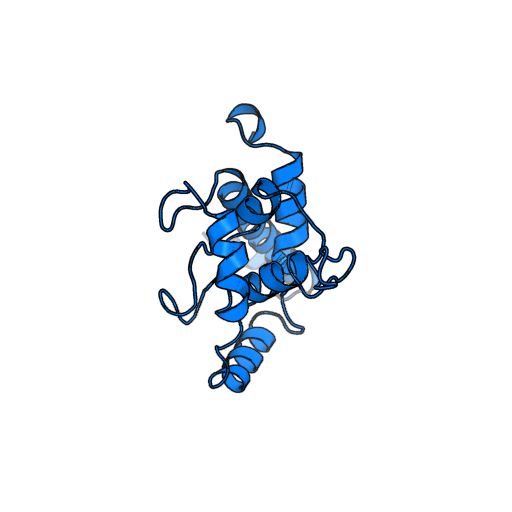25 1.00 91.88 92 PRO A CA 1
ATOM 676 C C . PRO A 1 92 ? 8.273 1.777 12.664 1.00 91.88 92 PRO A C 1
ATOM 678 O O . PRO A 1 92 ? 7.641 0.759 12.933 1.00 91.88 92 PRO A O 1
ATOM 681 N N . GLU A 1 93 ? 7.681 2.968 12.526 1.00 91.69 93 GLU A N 1
ATOM 682 C CA . GLU A 1 93 ? 6.234 3.179 12.668 1.00 91.69 93 GLU A CA 1
ATOM 683 C C . GLU A 1 93 ? 5.503 3.173 11.326 1.00 91.69 93 GLU A C 1
ATOM 685 O O . GLU A 1 93 ? 4.366 2.713 11.259 1.00 91.69 93 GLU A O 1
ATOM 690 N N . LYS A 1 94 ? 6.143 3.683 10.269 1.00 95.44 94 LYS A N 1
ATOM 691 C CA . LYS A 1 94 ? 5.576 3.785 8.920 1.00 95.44 94 LYS A CA 1
ATOM 692 C C . LYS A 1 94 ? 6.611 3.373 7.891 1.00 95.44 94 LYS A C 1
ATOM 694 O O . LYS A 1 94 ? 7.596 4.081 7.725 1.00 95.44 94 LYS A O 1
ATOM 699 N N . PHE A 1 95 ? 6.401 2.249 7.215 1.00 97.44 95 PHE A N 1
ATOM 700 C CA . PHE A 1 95 ? 7.322 1.675 6.233 1.00 97.44 95 PHE A CA 1
ATOM 701 C C . PHE A 1 95 ? 6.554 0.897 5.161 1.00 97.44 95 PHE A C 1
ATOM 703 O O . PHE A 1 95 ? 5.467 0.397 5.420 1.00 97.44 95 PHE A O 1
ATOM 710 N N . GLY A 1 96 ? 7.110 0.795 3.952 1.00 97.19 96 GLY A N 1
ATOM 711 C CA . GLY A 1 96 ? 6.413 0.220 2.792 1.00 97.19 96 GLY A CA 1
ATOM 712 C C . GLY A 1 96 ? 6.926 -1.149 2.365 1.00 97.19 96 GLY A C 1
ATOM 713 O O . GLY A 1 96 ? 6.452 -1.703 1.379 1.00 97.19 96 GLY A O 1
ATOM 714 N N . VAL A 1 97 ? 7.907 -1.704 3.080 1.00 97.69 97 VAL A N 1
ATOM 715 C CA . VAL A 1 97 ? 8.528 -2.979 2.719 1.00 97.69 97 VAL A CA 1
ATOM 716 C C . VAL A 1 97 ? 9.053 -3.722 3.945 1.00 97.69 97 VAL A C 1
ATOM 718 O O . VAL A 1 97 ? 9.681 -3.139 4.832 1.00 97.69 97 VAL A O 1
ATOM 721 N N . TYR A 1 98 ? 8.827 -5.035 3.980 1.00 97.81 98 TYR A N 1
ATOM 722 C CA . TYR A 1 98 ? 9.436 -5.921 4.968 1.00 97.81 98 TYR A CA 1
ATOM 723 C C . TYR A 1 98 ? 10.823 -6.397 4.530 1.00 97.81 98 TYR A C 1
ATOM 725 O O . TYR A 1 98 ? 11.124 -6.492 3.344 1.00 97.81 98 TYR A O 1
ATOM 733 N N . GLN A 1 99 ? 11.648 -6.808 5.495 1.00 96.44 99 GLN A N 1
ATOM 734 C CA . GLN A 1 99 ? 13.013 -7.291 5.248 1.00 96.44 99 GLN A CA 1
ATOM 735 C C . GLN A 1 99 ? 13.090 -8.414 4.194 1.00 96.44 99 GLN A C 1
ATOM 737 O O . GLN A 1 99 ? 14.009 -8.423 3.379 1.00 96.44 99 GLN A O 1
ATOM 742 N N . ASP A 1 100 ? 12.123 -9.328 4.204 1.00 94.75 100 ASP A N 1
ATOM 743 C CA . ASP A 1 100 ? 12.019 -10.453 3.267 1.00 94.75 100 ASP A CA 1
ATOM 744 C C . ASP A 1 100 ? 11.702 -10.039 1.821 1.00 94.75 100 ASP A C 1
ATOM 746 O O . ASP A 1 100 ? 11.967 -10.805 0.900 1.00 94.75 100 ASP A O 1
ATOM 750 N N . ASP A 1 101 ? 11.102 -8.863 1.616 1.00 96.00 101 ASP A N 1
ATOM 751 C CA . ASP A 1 101 ? 10.626 -8.403 0.304 1.00 96.00 101 ASP A CA 1
ATOM 752 C C . ASP A 1 101 ? 11.556 -7.322 -0.292 1.00 96.00 101 ASP A C 1
ATOM 754 O O . ASP A 1 101 ? 11.293 -6.779 -1.368 1.00 96.00 101 ASP A O 1
ATOM 758 N N . LEU A 1 102 ? 12.679 -7.031 0.384 1.00 96.19 102 LEU A N 1
ATOM 759 C CA . LEU A 1 102 ? 13.649 -6.008 -0.021 1.00 96.19 102 LEU A CA 1
ATOM 760 C C . LEU A 1 102 ? 14.285 -6.276 -1.383 1.00 96.19 102 LEU A C 1
ATOM 762 O O . LEU A 1 102 ? 14.619 -5.326 -2.080 1.00 96.19 102 LEU A O 1
ATOM 766 N N . GLU A 1 103 ? 14.480 -7.536 -1.769 1.00 94.81 103 GLU A N 1
ATOM 767 C CA . GLU A 1 103 ? 15.051 -7.868 -3.079 1.00 94.81 103 GLU A CA 1
ATOM 768 C C . GLU A 1 103 ? 14.179 -7.311 -4.214 1.00 94.81 103 GLU A C 1
ATOM 770 O O . GLU A 1 103 ? 14.661 -6.553 -5.058 1.00 94.81 103 GLU A O 1
ATOM 775 N N . ILE A 1 104 ? 12.878 -7.616 -4.179 1.00 94.75 104 ILE A N 1
ATOM 776 C CA . ILE A 1 104 ? 11.907 -7.147 -5.173 1.00 94.75 104 ILE A CA 1
ATOM 777 C C . ILE A 1 104 ? 11.742 -5.632 -5.067 1.00 94.75 104 ILE A C 1
ATOM 779 O O . ILE A 1 104 ? 11.741 -4.943 -6.081 1.00 94.75 104 ILE A O 1
ATOM 783 N N . PHE A 1 105 ? 11.655 -5.092 -3.852 1.00 96.38 105 PHE A N 1
ATOM 784 C CA . PHE A 1 105 ? 11.543 -3.652 -3.635 1.00 96.38 105 PHE A CA 1
ATOM 785 C C . PHE A 1 105 ? 12.729 -2.870 -4.214 1.00 96.38 105 PHE A C 1
ATOM 787 O O . PHE A 1 105 ? 12.534 -1.881 -4.916 1.00 96.38 105 PHE A O 1
ATOM 794 N N . ASN A 1 106 ? 13.959 -3.337 -3.997 1.00 95.94 106 ASN A N 1
ATOM 795 C CA . ASN A 1 106 ? 15.153 -2.702 -4.551 1.00 95.94 106 ASN A CA 1
ATOM 796 C C . ASN A 1 106 ? 15.179 -2.775 -6.082 1.00 95.94 106 ASN A C 1
ATOM 798 O O . ASN A 1 106 ? 15.613 -1.822 -6.726 1.00 95.94 106 ASN A O 1
ATOM 802 N N . TRP A 1 107 ? 14.684 -3.868 -6.673 1.00 95.44 107 TRP A N 1
ATOM 803 C CA . TRP A 1 107 ? 14.490 -3.962 -8.122 1.00 95.44 107 TRP A CA 1
ATOM 804 C C . TRP A 1 107 ? 13.431 -2.970 -8.626 1.00 95.44 107 TRP A C 1
ATOM 806 O O . TRP A 1 107 ? 13.665 -2.279 -9.619 1.00 95.44 107 TRP A O 1
ATOM 816 N N . VAL A 1 108 ? 12.297 -2.835 -7.925 1.00 95.75 108 VAL A N 1
ATOM 817 C CA . VAL A 1 108 ? 11.246 -1.855 -8.256 1.00 95.75 108 VAL A CA 1
ATOM 818 C C . VAL A 1 108 ? 11.807 -0.434 -8.269 1.00 95.75 108 VAL A C 1
ATOM 820 O O . VAL A 1 108 ? 11.584 0.324 -9.215 1.00 95.75 108 VAL A O 1
ATOM 823 N N . ARG A 1 109 ? 12.592 -0.115 -7.240 1.00 94.19 109 ARG A N 1
ATOM 824 C CA . ARG A 1 109 ? 13.149 1.208 -6.951 1.00 94.19 109 ARG A CA 1
ATOM 825 C C . ARG A 1 109 ? 14.496 1.476 -7.621 1.00 94.19 109 ARG A C 1
ATOM 827 O O . ARG A 1 109 ? 15.116 2.506 -7.356 1.00 94.19 109 ARG A O 1
ATOM 834 N N . GLN A 1 110 ? 14.965 0.573 -8.480 1.00 93.56 110 GLN A N 1
ATOM 835 C CA . GLN A 1 110 ? 16.209 0.757 -9.215 1.00 93.56 110 GLN A CA 1
ATOM 836 C C . GLN A 1 110 ? 16.141 2.060 -10.030 1.00 93.56 110 GLN A C 1
ATOM 838 O O . GLN A 1 110 ? 15.171 2.284 -10.748 1.00 93.56 110 GLN A O 1
ATOM 843 N N . GLU A 1 111 ? 17.167 2.911 -9.917 1.00 88.12 111 GLU A N 1
ATOM 844 C CA . GLU A 1 111 ? 17.256 4.244 -10.559 1.00 88.12 111 GLU A CA 1
ATOM 845 C C . GLU A 1 111 ? 16.271 5.305 -10.032 1.00 88.12 111 GLU A C 1
ATOM 847 O O . GLU A 1 111 ? 16.341 6.462 -10.453 1.00 88.12 111 GLU A O 1
ATOM 852 N N . SER A 1 112 ? 15.404 4.964 -9.076 1.00 88.31 112 SER A N 1
ATOM 853 C CA . SER A 1 112 ? 14.551 5.941 -8.402 1.00 88.31 112 SER A CA 1
ATOM 854 C C . SER A 1 112 ? 15.364 6.788 -7.418 1.00 88.31 112 SER A C 1
ATOM 856 O O . SER A 1 112 ? 16.360 6.347 -6.843 1.00 88.31 112 SER A O 1
ATOM 858 N N . LEU A 1 113 ? 14.926 8.028 -7.194 1.00 84.75 113 LEU A N 1
ATOM 859 C CA . LEU A 1 113 ? 15.539 8.899 -6.193 1.00 84.75 113 LEU A CA 1
ATOM 860 C C . LEU A 1 113 ? 15.263 8.363 -4.781 1.00 84.75 113 LEU A C 1
ATOM 862 O O . LEU A 1 113 ? 14.133 7.985 -4.459 1.00 84.75 113 LEU A O 1
ATOM 866 N N . GLU A 1 114 ? 16.294 8.364 -3.937 1.00 83.00 114 GLU A N 1
ATOM 867 C CA . GLU A 1 114 ? 16.206 7.893 -2.554 1.00 83.00 114 GLU A CA 1
ATOM 868 C C . 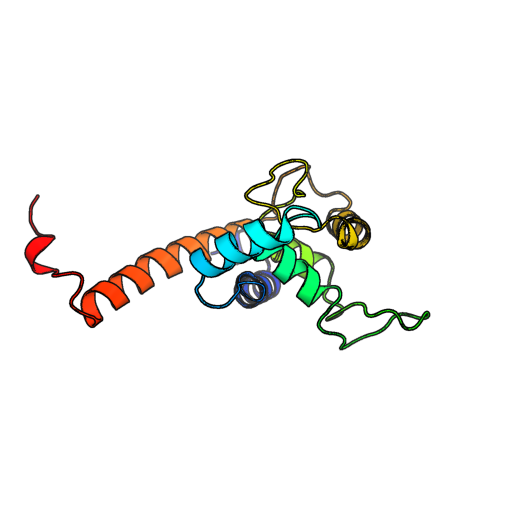GLU A 1 114 ? 15.097 8.637 -1.795 1.00 83.00 114 GLU A C 1
ATOM 870 O O . GLU A 1 114 ? 14.983 9.864 -1.873 1.00 83.00 114 GLU A O 1
ATOM 875 N N . SER A 1 115 ? 14.241 7.874 -1.111 1.00 82.88 115 SER A N 1
ATOM 876 C CA . SER A 1 115 ? 13.112 8.367 -0.310 1.00 82.88 115 SER A CA 1
ATOM 877 C C . SER A 1 115 ? 12.077 9.235 -1.044 1.00 82.88 115 SER A C 1
ATOM 879 O O . SER A 1 115 ? 11.244 9.861 -0.391 1.00 82.88 115 SER A O 1
ATOM 881 N N . LYS A 1 116 ? 12.081 9.281 -2.386 1.00 92.19 116 LYS A N 1
ATOM 882 C CA . LYS A 1 116 ? 11.062 10.002 -3.170 1.00 92.19 116 LYS A CA 1
ATOM 883 C C . LYS A 1 116 ? 10.084 9.062 -3.852 1.00 92.19 116 LYS A C 1
ATOM 885 O O . LYS A 1 116 ? 10.490 8.144 -4.558 1.00 92.19 116 LYS A O 1
ATOM 890 N N . THR A 1 117 ? 8.801 9.342 -3.725 1.00 93.44 117 THR A N 1
ATOM 891 C CA . THR A 1 117 ? 7.742 8.647 -4.458 1.00 93.44 117 THR A CA 1
ATOM 892 C C . THR A 1 117 ? 7.643 9.149 -5.901 1.00 93.44 117 THR A C 1
ATOM 894 O O . THR A 1 117 ? 7.983 10.300 -6.201 1.00 93.44 117 THR A O 1
ATOM 897 N N . CYS A 1 118 ? 7.203 8.280 -6.816 1.00 93.50 118 CYS A N 1
ATOM 898 C CA . CYS A 1 118 ? 6.877 8.691 -8.181 1.00 93.50 118 CYS A CA 1
ATOM 899 C C . CYS A 1 118 ? 5.661 9.634 -8.189 1.00 93.50 118 CYS A C 1
ATOM 901 O O . CYS A 1 118 ? 5.025 9.875 -7.159 1.00 93.50 118 CYS A O 1
ATOM 903 N N . MET A 1 119 ? 5.353 10.210 -9.350 1.00 93.56 119 MET A N 1
ATOM 904 C CA . MET A 1 119 ? 4.256 11.167 -9.464 1.00 93.56 119 MET A CA 1
ATOM 905 C C . MET A 1 119 ? 2.901 10.515 -9.169 1.00 93.56 119 MET A C 1
ATOM 907 O O . MET A 1 119 ? 2.078 11.097 -8.470 1.00 93.56 119 MET A O 1
ATOM 911 N N . GLU A 1 120 ? 2.685 9.301 -9.661 1.00 95.31 120 GLU A N 1
ATOM 912 C CA . GLU A 1 120 ? 1.460 8.531 -9.469 1.00 95.31 120 GLU A CA 1
ATOM 913 C C . GLU A 1 120 ? 1.219 8.227 -7.991 1.00 95.31 120 GLU A C 1
ATOM 915 O O . GLU A 1 120 ? 0.120 8.468 -7.500 1.00 95.31 120 GLU A O 1
ATOM 920 N N . ALA A 1 121 ? 2.256 7.795 -7.266 1.00 94.88 121 ALA A N 1
ATOM 921 C CA . ALA A 1 121 ? 2.181 7.546 -5.829 1.00 94.88 121 ALA A CA 1
ATOM 922 C C . ALA A 1 121 ? 1.824 8.817 -5.038 1.00 94.88 121 ALA A C 1
ATOM 924 O O . ALA A 1 121 ? 1.026 8.752 -4.111 1.00 94.88 121 ALA A O 1
ATOM 925 N N . GLN A 1 122 ? 2.354 9.986 -5.424 1.00 94.88 122 GLN A N 1
ATOM 926 C CA . GLN A 1 122 ? 1.990 11.264 -4.789 1.00 94.88 122 GLN A CA 1
ATOM 927 C C . GLN A 1 122 ? 0.527 11.646 -5.037 1.00 94.88 122 GLN A C 1
ATOM 929 O O . GLN A 1 122 ? -0.140 12.152 -4.138 1.00 94.88 122 GLN A O 1
ATOM 934 N N . ILE A 1 123 ? 0.021 11.430 -6.254 1.00 94.69 123 ILE A N 1
ATOM 935 C CA . ILE A 1 123 ? -1.382 11.730 -6.565 1.00 94.69 123 ILE A CA 1
ATOM 936 C C . ILE A 1 123 ? -2.306 10.733 -5.859 1.00 94.69 123 ILE A C 1
ATOM 938 O O . ILE A 1 123 ? -3.347 11.150 -5.361 1.00 94.69 123 ILE A O 1
ATOM 942 N N . MET A 1 124 ? -1.938 9.450 -5.799 1.00 95.00 124 MET A N 1
ATOM 943 C CA . MET A 1 124 ? -2.668 8.429 -5.043 1.00 95.00 124 MET A CA 1
ATOM 944 C C . MET A 1 124 ? -2.765 8.811 -3.564 1.00 95.00 124 MET A C 1
ATOM 946 O O . MET A 1 124 ? -3.875 8.888 -3.053 1.00 95.00 124 MET A O 1
ATOM 950 N N . ASP A 1 125 ? -1.645 9.167 -2.927 1.00 93.94 125 ASP A N 1
ATOM 951 C CA . ASP A 1 125 ? -1.603 9.556 -1.510 1.00 93.94 125 ASP A CA 1
ATOM 952 C C . ASP A 1 125 ? -2.488 10.779 -1.223 1.00 93.94 125 ASP A C 1
ATOM 954 O O . ASP A 1 125 ? -3.281 10.797 -0.288 1.00 93.94 125 ASP A O 1
ATOM 958 N N . TRP A 1 126 ? -2.440 11.781 -2.104 1.00 94.06 126 TRP A N 1
ATOM 959 C CA . TRP A 1 126 ? -3.315 12.944 -1.981 1.00 94.06 126 TRP A CA 1
ATOM 960 C C . TRP A 1 126 ? -4.795 12.609 -2.217 1.00 94.06 126 TRP A C 1
ATOM 962 O O . TRP A 1 126 ? -5.678 13.194 -1.592 1.00 94.06 126 TRP A O 1
ATOM 972 N N . SER A 1 127 ? -5.080 11.686 -3.138 1.00 92.81 127 SER A N 1
ATOM 973 C CA . SER A 1 127 ? -6.452 11.254 -3.427 1.00 92.81 127 SER A CA 1
ATOM 974 C C . SER A 1 127 ? -7.048 10.475 -2.253 1.00 92.81 127 SER A C 1
ATOM 976 O O . SER A 1 127 ? -8.224 10.666 -1.949 1.00 92.81 127 SER A O 1
ATOM 978 N N . ASP A 1 128 ? -6.234 9.652 -1.591 1.00 92.31 128 ASP A N 1
ATOM 979 C CA . ASP A 1 128 ? -6.567 8.931 -0.361 1.00 92.31 128 ASP A CA 1
ATOM 980 C C . ASP A 1 128 ? -6.927 9.910 0.770 1.00 92.31 128 ASP A C 1
ATOM 982 O O . ASP A 1 128 ? -8.042 9.867 1.289 1.00 92.31 128 ASP A O 1
ATOM 986 N N . ASP A 1 129 ? -6.076 10.906 1.046 1.00 90.88 129 ASP A N 1
ATOM 987 C CA . ASP A 1 129 ? -6.338 11.928 2.074 1.00 90.88 129 ASP A CA 1
ATOM 988 C C . ASP A 1 129 ? -7.658 12.694 1.845 1.00 90.88 129 ASP A C 1
ATOM 990 O O . ASP A 1 129 ? -8.413 12.977 2.788 1.00 90.88 129 ASP A O 1
ATOM 994 N N . VAL A 1 130 ? -7.954 13.045 0.586 1.00 92.19 130 VAL A N 1
ATOM 995 C CA . VAL A 1 130 ? -9.204 13.729 0.214 1.00 92.19 130 VAL A CA 1
ATOM 996 C C . VAL A 1 130 ? -10.407 12.814 0.428 1.00 92.19 130 VAL A C 1
ATOM 998 O O . VAL A 1 130 ? -11.399 13.247 1.017 1.00 92.19 130 VAL A O 1
ATOM 1001 N N . ALA A 1 131 ? -10.332 11.566 -0.038 1.00 89.75 131 ALA A N 1
ATOM 1002 C CA . ALA A 1 131 ? -11.414 10.600 0.106 1.00 89.75 131 ALA A CA 1
ATOM 1003 C C . ALA A 1 131 ? -11.691 10.292 1.582 1.00 89.75 131 ALA A C 1
ATOM 1005 O O . ALA A 1 131 ? -12.846 10.347 2.001 1.00 89.75 131 ALA A O 1
ATOM 1006 N N . TYR A 1 132 ? -10.642 10.062 2.373 1.00 85.75 132 TYR A N 1
ATOM 1007 C CA . TYR A 1 132 ? -10.724 9.825 3.811 1.00 85.75 132 TYR A CA 1
ATOM 1008 C C . TYR A 1 132 ? -11.432 10.982 4.526 1.00 85.75 132 TYR A C 1
ATOM 1010 O O . TYR A 1 132 ? -12.415 10.780 5.232 1.00 85.75 132 TYR A O 1
ATOM 1018 N N . SER A 1 133 ? -11.004 12.221 4.270 1.00 87.31 133 SER A N 1
ATOM 1019 C CA . SER A 1 133 ? -11.575 13.411 4.916 1.00 87.31 133 SER A CA 1
ATOM 1020 C C . SER A 1 133 ? -13.058 13.625 4.593 1.00 87.31 133 SER A C 1
ATOM 1022 O O . SER A 1 133 ? -13.828 14.051 5.455 1.00 87.31 133 SER A O 1
ATOM 1024 N N . VAL A 1 134 ? -13.462 13.370 3.345 1.00 89.25 134 VAL A N 1
ATOM 1025 C CA . VAL A 1 134 ? -14.848 13.574 2.901 1.00 89.25 134 VAL A CA 1
ATOM 1026 C C . VAL A 1 134 ? -15.752 12.441 3.378 1.00 89.25 134 VAL A C 1
ATOM 1028 O O . VAL A 1 134 ? -16.823 12.725 3.913 1.00 89.25 134 VAL A O 1
ATOM 1031 N N . HIS A 1 135 ? -15.334 11.184 3.222 1.00 86.62 135 HIS A N 1
ATOM 1032 C CA . HIS A 1 135 ? -16.149 10.038 3.622 1.00 86.62 135 HIS A CA 1
ATOM 1033 C C . HIS A 1 135 ? -16.295 9.940 5.143 1.00 86.62 135 HIS A C 1
ATOM 1035 O O . HIS A 1 135 ? -17.408 9.728 5.611 1.00 86.62 135 HIS A O 1
ATOM 1041 N N . ASP A 1 136 ? -15.241 10.192 5.928 1.00 86.75 136 ASP A N 1
ATOM 1042 C CA . ASP A 1 136 ? -15.346 10.193 7.396 1.00 86.75 136 ASP A CA 1
ATOM 1043 C C . ASP A 1 136 ? -16.319 11.274 7.893 1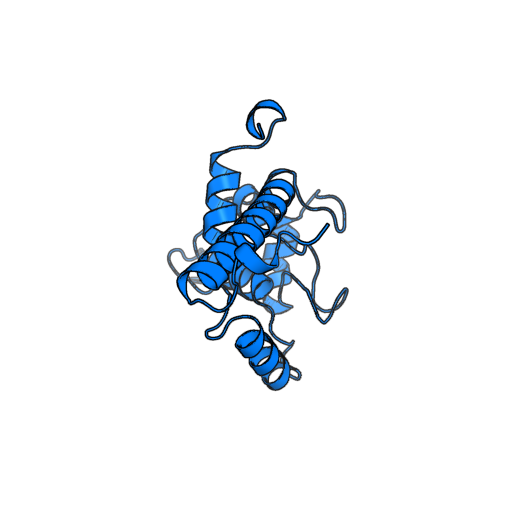.00 86.75 136 ASP A C 1
ATOM 1045 O O . ASP A 1 136 ? -17.082 11.059 8.842 1.00 86.75 136 ASP A O 1
ATOM 1049 N N . LEU A 1 137 ? -16.318 12.446 7.248 1.00 87.00 137 LEU A N 1
ATOM 1050 C CA . LEU A 1 137 ? -17.272 13.510 7.552 1.00 87.00 137 LEU A CA 1
ATOM 1051 C C . LEU A 1 137 ? -18.700 13.097 7.181 1.00 87.00 137 LEU A C 1
ATOM 1053 O O . LEU A 1 137 ? -19.615 13.289 7.984 1.00 87.00 137 LEU A O 1
ATOM 1057 N N . GLU A 1 138 ? -18.899 12.546 5.983 1.00 89.31 138 GLU A N 1
ATOM 1058 C CA . GLU A 1 138 ? -20.201 12.058 5.528 1.00 89.31 138 GLU A CA 1
ATOM 1059 C C . GLU A 1 138 ? -20.745 10.975 6.470 1.00 89.31 138 GLU A C 1
ATOM 1061 O O . GLU A 1 138 ? -21.871 11.099 6.955 1.00 89.31 138 GLU A O 1
ATOM 1066 N N . ASP A 1 139 ? -19.931 9.986 6.832 1.00 88.25 139 ASP A N 1
ATOM 1067 C CA . ASP A 1 139 ? -20.292 8.932 7.779 1.00 88.25 139 ASP A CA 1
ATOM 1068 C C . ASP A 1 139 ? -20.611 9.505 9.164 1.00 88.25 139 ASP A C 1
ATOM 1070 O O . ASP A 1 139 ? -21.592 9.106 9.803 1.00 88.25 139 ASP A O 1
ATOM 1074 N N . GLY A 1 140 ? -19.840 10.491 9.629 1.00 88.25 140 GLY A N 1
ATOM 1075 C CA . GLY A 1 140 ? -20.109 11.198 10.878 1.00 88.25 140 GLY A CA 1
ATOM 1076 C C . GLY A 1 140 ? -21.468 11.906 10.877 1.00 88.25 140 GLY A C 1
ATOM 1077 O O . GLY A 1 140 ? -22.195 11.848 11.873 1.00 88.25 140 GLY A O 1
ATOM 1078 N N . LEU A 1 141 ? -21.851 12.524 9.757 1.00 88.62 141 LEU A N 1
ATOM 1079 C CA . LEU A 1 141 ? -23.162 13.158 9.581 1.00 88.62 141 LEU A CA 1
ATOM 1080 C C . LEU A 1 141 ? -24.290 12.117 9.507 1.00 88.62 141 LEU A C 1
ATOM 1082 O O . LEU A 1 141 ? -25.291 12.238 10.215 1.00 88.62 141 LEU A O 1
ATOM 1086 N N . VAL A 1 142 ? -24.127 11.072 8.690 1.00 91.19 142 VAL A N 1
ATOM 1087 C CA . VAL A 1 142 ? -25.132 10.015 8.467 1.00 91.19 142 VAL A CA 1
ATOM 1088 C C . VAL A 1 142 ? -25.402 9.219 9.744 1.00 91.19 142 VAL A C 1
ATOM 1090 O O . VAL A 1 142 ? -26.548 8.877 10.038 1.00 91.19 142 VAL A O 1
ATOM 1093 N N . THR A 1 143 ? -24.367 8.953 10.540 1.00 91.81 143 THR A N 1
ATOM 1094 C CA . THR A 1 143 ? -24.490 8.247 11.825 1.00 91.81 143 THR A CA 1
ATOM 1095 C C . THR A 1 143 ? -24.957 9.149 12.972 1.00 91.81 143 THR A C 1
ATOM 1097 O O . THR A 1 143 ? -25.174 8.661 14.084 1.00 91.81 143 THR A O 1
ATOM 1100 N N . GLY A 1 144 ? -25.136 10.453 12.724 1.00 88.12 144 GLY A N 1
ATOM 1101 C CA . GLY A 1 144 ? -25.550 11.438 13.725 1.00 88.12 144 GLY A CA 1
ATOM 1102 C C . GLY A 1 144 ? -24.482 11.748 14.778 1.00 88.12 144 GLY A C 1
ATOM 1103 O O . GLY A 1 144 ? -24.803 12.305 15.828 1.00 88.12 144 GLY A O 1
ATOM 1104 N N . GLN A 1 145 ? -23.223 11.380 14.526 1.00 90.44 145 GLN A N 1
ATOM 1105 C CA . GLN A 1 145 ? -22.087 11.727 15.384 1.00 90.44 145 GLN A CA 1
ATOM 1106 C C . GLN A 1 145 ? -21.679 13.196 15.222 1.00 90.44 145 GLN A C 1
ATOM 1108 O O . GLN A 1 145 ? -21.188 13.807 16.173 1.00 90.44 145 GLN A O 1
ATOM 1113 N N . ILE A 1 146 ? -21.915 13.769 14.040 1.00 86.88 146 ILE A N 1
ATOM 1114 C CA . ILE A 1 146 ? -21.676 15.174 13.716 1.00 86.88 146 ILE A CA 1
ATOM 1115 C C . ILE A 1 146 ? -23.018 15.840 13.413 1.00 86.88 146 ILE A C 1
ATOM 1117 O O . ILE A 1 146 ? -23.829 15.332 12.644 1.00 86.88 146 ILE A O 1
ATOM 1121 N N . ASP A 1 147 ? -23.242 17.004 14.015 1.00 86.62 147 ASP A N 1
ATOM 1122 C CA . ASP A 1 147 ? -24.413 17.840 13.770 1.00 86.62 147 ASP A CA 1
ATOM 1123 C C . ASP A 1 147 ? -23.975 19.100 13.023 1.00 86.62 147 ASP A C 1
ATOM 1125 O O . ASP A 1 147 ? -23.301 19.963 13.590 1.00 86.62 147 ASP A O 1
ATOM 1129 N N . ILE A 1 148 ? -24.372 19.208 11.752 1.00 82.75 148 ILE A N 1
ATOM 1130 C CA . ILE A 1 148 ? -23.978 20.318 10.877 1.00 82.75 148 ILE A CA 1
ATOM 1131 C C . ILE A 1 148 ? -24.438 21.679 11.409 1.00 82.75 148 ILE A C 1
ATOM 1133 O O . ILE A 1 148 ? -23.802 22.693 11.144 1.00 82.75 148 ILE A O 1
ATOM 1137 N N . SER A 1 149 ? -25.516 21.715 12.202 1.00 82.00 149 SER A N 1
ATOM 1138 C CA . SER A 1 149 ? -26.011 22.962 12.787 1.00 82.00 149 SER A CA 1
ATOM 1139 C C . SER A 1 149 ? -25.051 23.549 13.824 1.00 82.00 149 SER A C 1
ATOM 1141 O O . SER A 1 149 ? -25.057 24.758 14.038 1.00 82.00 149 SER A O 1
ATOM 1143 N N . LYS A 1 150 ? -24.185 22.713 14.413 1.00 78.81 150 LYS A N 1
ATOM 1144 C CA . LYS A 1 150 ? -23.142 23.116 15.366 1.00 78.81 150 LYS A CA 1
ATOM 1145 C C . LYS A 1 150 ? -21.827 23.515 14.695 1.00 78.81 150 LYS A C 1
ATOM 1147 O O . LYS A 1 150 ? -20.907 23.920 15.393 1.00 78.81 150 LYS A O 1
ATOM 1152 N N . LEU A 1 151 ? -21.727 23.385 13.370 1.00 76.88 151 LEU A N 1
ATOM 1153 C CA . LEU A 1 151 ? -20.559 23.812 12.591 1.00 76.88 151 LEU A CA 1
ATOM 1154 C C . LEU A 1 151 ? -20.670 25.269 12.104 1.00 76.88 151 LEU A C 1
ATOM 1156 O O . LEU A 1 151 ? -19.737 25.764 11.488 1.00 76.88 151 LEU A O 1
ATOM 1160 N N . ASN A 1 152 ? -21.788 25.953 12.377 1.00 66.69 152 ASN A N 1
ATOM 1161 C CA . ASN A 1 152 ? -22.053 27.329 11.935 1.00 66.69 152 ASN A CA 1
ATOM 1162 C C . ASN A 1 152 ? -21.527 28.428 12.882 1.00 66.69 152 ASN A C 1
ATOM 1164 O O . ASN A 1 152 ? -21.878 29.590 12.685 1.00 66.69 152 ASN A O 1
ATOM 1168 N N . ASP A 1 153 ? -20.723 28.096 13.893 1.00 58.25 153 ASP A N 1
ATOM 1169 C CA . ASP A 1 153 ? -20.119 29.103 14.773 1.00 58.25 153 ASP A CA 1
ATOM 1170 C C . ASP A 1 153 ? -18.746 29.539 14.231 1.00 58.25 153 ASP A C 1
ATOM 1172 O O . ASP A 1 153 ? -17.719 28.983 14.617 1.00 58.25 153 ASP A O 1
ATOM 1176 N N . ASP A 1 154 ? -18.772 30.552 13.356 1.00 48.59 154 ASP A N 1
ATOM 1177 C CA . ASP A 1 154 ? -17.702 31.540 13.126 1.00 48.59 154 ASP A CA 1
ATOM 1178 C C . ASP A 1 154 ? -18.304 32.962 13.136 1.00 48.59 154 ASP A C 1
ATOM 1180 O O . ASP A 1 154 ? -19.262 33.222 12.365 1.00 48.59 154 ASP A O 1
#

Sequence (154 aa):
MGAALGADPDLLESACLAHDLGHPPFGHNGEKALAKIAKDIGGFEGNAQSFRLLTRIEAKTVDQNGLSVGLNLTRATLDAATKYPWSSKENPEKFGVYQDDLEIFNWVRQESLESKTCMEAQIMDWSDDVAYSVHDLEDGLVTGQIDISKLNDD

pLDDT: mean 91.42, std 7.76, range [48.59, 98.0]

Foldseek 3Di:
DCVVVPHDPVLLVLLLVQQQPQADPPGPVVQVVQQVVCVVVFGGDSLQRSLCQQQAVQQPDADPVRGRRHVPDDLSSSLLNQLWLAGCVVPVPDHRHTPVCVVVSCVSCPVPDPRDGDPSNVVSVVVVVVCCVVVVVVCCVVVVVDDVVVVPDD

Secondary structure (DSSP, 8-state):
-GGGGT--HHHHHHHHHHTTTTPPTTHHHHHHHHHHHTGGGT---HHHHHHHIIIIIS-S-B-TTS-B-TT---HHHHHHT-SS-SBTTT-SSS-SB-GGGHHHHHHHTTTPPTT---HHHHHHHHHHHHHHHHHHHHHHHHTTSS-GGGG---